Protein AF-A0A7W0KVX4-F1 (afdb_monomer_lite)

Structure (mmCIF, N/CA/C/O backbone):
data_AF-A0A7W0KVX4-F1
#
_entry.id   AF-A0A7W0KVX4-F1
#
loop_
_atom_site.group_PDB
_atom_site.id
_atom_site.type_symbol
_atom_site.label_atom_id
_atom_site.label_alt_id
_atom_site.label_comp_id
_atom_site.label_asym_id
_atom_site.label_entity_id
_atom_site.label_seq_id
_atom_site.pdbx_PDB_ins_code
_atom_site.Cartn_x
_atom_site.Cartn_y
_atom_site.Cartn_z
_atom_site.occupancy
_atom_site.B_iso_or_equiv
_atom_site.auth_seq_id
_atom_site.auth_comp_id
_atom_site.auth_asym_id
_atom_site.auth_atom_id
_atom_site.pdbx_PDB_model_num
ATOM 1 N N . MET A 1 1 ? 24.979 -10.466 -9.249 1.00 83.06 1 MET A N 1
ATOM 2 C CA . MET A 1 1 ? 25.297 -9.288 -8.410 1.00 83.06 1 MET A CA 1
ATOM 3 C C . MET A 1 1 ? 24.067 -8.425 -8.099 1.00 83.06 1 MET A C 1
ATOM 5 O O . MET A 1 1 ? 23.711 -8.345 -6.932 1.00 83.06 1 MET A O 1
ATOM 9 N N . LEU A 1 2 ? 23.361 -7.839 -9.083 1.00 92.62 2 LEU A N 1
ATOM 10 C CA . LEU A 1 2 ? 22.185 -6.986 -8.800 1.00 92.62 2 LEU A CA 1
ATOM 11 C C . LEU A 1 2 ? 20.974 -7.762 -8.246 1.00 92.62 2 LEU A C 1
ATOM 13 O O . LEU A 1 2 ? 20.368 -7.333 -7.268 1.00 92.62 2 LEU A O 1
ATOM 17 N N . ALA A 1 3 ? 20.658 -8.929 -8.816 1.00 93.81 3 ALA A N 1
ATOM 18 C CA . ALA A 1 3 ? 19.575 -9.793 -8.325 1.00 93.81 3 ALA A CA 1
ATOM 19 C C . ALA A 1 3 ? 19.795 -10.245 -6.867 1.00 93.81 3 ALA A C 1
ATOM 21 O O . ALA A 1 3 ? 18.879 -10.284 -6.055 1.00 93.81 3 ALA A O 1
ATOM 22 N N . GLU A 1 4 ? 21.043 -10.531 -6.504 1.00 95.56 4 GLU A N 1
ATOM 23 C CA . GLU A 1 4 ? 21.406 -10.927 -5.143 1.00 95.56 4 GLU A CA 1
ATOM 24 C C . GLU A 1 4 ? 21.327 -9.751 -4.158 1.00 95.56 4 GLU A C 1
ATOM 26 O O . GLU A 1 4 ? 20.851 -9.900 -3.032 1.00 95.56 4 GLU A O 1
ATOM 31 N N . LEU A 1 5 ?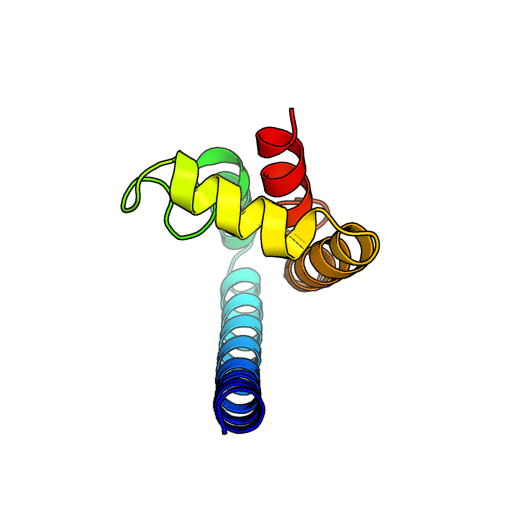 21.770 -8.559 -4.573 1.00 96.31 5 LEU A N 1
ATOM 32 C CA . LEU A 1 5 ? 21.648 -7.347 -3.765 1.00 96.31 5 LEU A CA 1
ATOM 33 C C . LEU A 1 5 ? 20.177 -6.983 -3.523 1.00 96.31 5 LEU A C 1
ATOM 35 O O . LEU A 1 5 ? 19.776 -6.794 -2.378 1.00 96.31 5 LEU A O 1
ATOM 39 N N . THR A 1 6 ? 19.368 -6.947 -4.581 1.00 94.88 6 THR A N 1
ATOM 40 C CA . THR A 1 6 ? 17.927 -6.660 -4.489 1.00 94.88 6 THR A CA 1
ATOM 41 C C . THR A 1 6 ? 17.189 -7.716 -3.669 1.00 94.88 6 THR A C 1
ATOM 43 O O . THR A 1 6 ? 16.340 -7.358 -2.858 1.00 94.88 6 THR A O 1
ATOM 46 N N . GLY A 1 7 ? 17.572 -8.994 -3.766 1.00 95.81 7 GLY A N 1
ATOM 47 C CA . GLY A 1 7 ? 17.046 -10.054 -2.902 1.00 95.81 7 GLY A CA 1
ATOM 48 C C . GLY A 1 7 ? 17.355 -9.837 -1.414 1.00 95.81 7 GLY A C 1
ATOM 49 O O . GLY A 1 7 ? 16.483 -10.022 -0.561 1.00 95.81 7 GLY A O 1
ATOM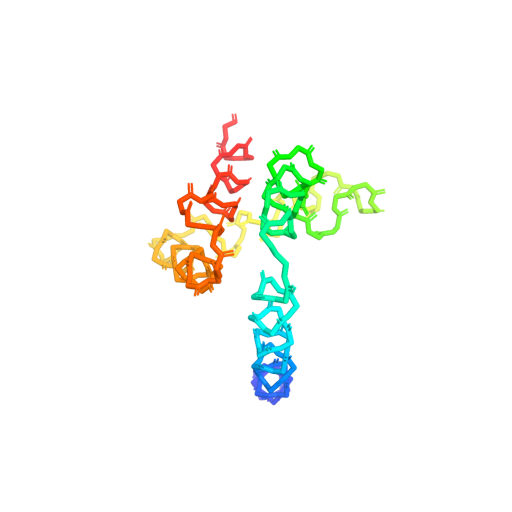 50 N N . ARG A 1 8 ? 18.572 -9.389 -1.077 1.00 95.31 8 ARG A N 1
ATOM 51 C CA . ARG A 1 8 ? 18.938 -9.046 0.309 1.00 95.31 8 ARG A CA 1
ATOM 52 C C . ARG A 1 8 ? 18.169 -7.831 0.823 1.00 95.31 8 ARG A C 1
ATOM 54 O O . ARG A 1 8 ? 17.655 -7.893 1.939 1.00 95.31 8 ARG A O 1
ATOM 61 N N . ILE A 1 9 ? 18.037 -6.784 0.008 1.00 95.38 9 ILE A N 1
ATOM 62 C CA . ILE A 1 9 ? 17.243 -5.592 0.342 1.00 95.38 9 ILE A CA 1
ATOM 63 C C . ILE A 1 9 ? 15.783 -5.990 0.576 1.00 95.38 9 ILE A C 1
ATOM 65 O O . ILE A 1 9 ? 15.241 -5.698 1.635 1.00 95.38 9 ILE A O 1
ATOM 69 N N . ALA A 1 10 ? 15.175 -6.761 -0.329 1.00 93.62 10 ALA A N 1
ATOM 70 C CA . ALA A 1 10 ? 13.797 -7.230 -0.181 1.00 93.62 10 ALA A CA 1
ATOM 71 C C . ALA A 1 10 ? 13.575 -8.014 1.126 1.00 93.62 10 ALA A C 1
ATOM 73 O O . ALA A 1 10 ? 12.549 -7.852 1.788 1.00 93.62 10 ALA A O 1
ATOM 74 N N . LYS A 1 11 ? 14.554 -8.827 1.552 1.00 94.12 11 LYS A N 1
ATOM 75 C CA . LYS A 1 11 ? 14.503 -9.533 2.843 1.00 94.12 11 LYS A CA 1
ATOM 76 C C . LYS A 1 11 ? 14.578 -8.580 4.041 1.00 94.12 11 LYS A C 1
ATOM 78 O O . LYS A 1 11 ? 13.949 -8.841 5.067 1.00 94.12 11 LYS A O 1
ATOM 83 N N . GLN A 1 12 ? 15.364 -7.507 3.953 1.00 95.25 12 GLN A N 1
ATOM 84 C CA . GLN A 1 12 ? 15.412 -6.482 5.000 1.00 95.25 12 GLN A CA 1
ATOM 85 C C . GLN A 1 12 ? 14.096 -5.700 5.058 1.00 95.25 12 GLN A C 1
ATOM 87 O O . GLN A 1 12 ? 13.512 -5.606 6.136 1.00 95.25 12 GLN A O 1
ATOM 92 N N . GLU A 1 13 ? 13.579 -5.264 3.910 1.00 94.06 13 GLU A N 1
ATOM 93 C CA . GLU A 1 13 ? 12.308 -4.540 3.819 1.00 94.06 13 GLU A CA 1
ATOM 94 C C . GLU A 1 13 ? 11.120 -5.367 4.313 1.00 94.06 13 GLU A C 1
ATOM 96 O O . GLU A 1 13 ? 10.226 -4.832 4.964 1.00 94.06 13 GLU A O 1
ATOM 101 N N . GLY A 1 14 ? 11.133 -6.689 4.113 1.00 94.06 14 GLY A N 1
ATOM 102 C CA . GLY A 1 14 ? 10.113 -7.580 4.672 1.00 94.06 14 GLY A CA 1
ATOM 103 C C . GLY A 1 14 ? 9.927 -7.400 6.185 1.00 94.06 14 GLY A C 1
ATOM 104 O O . GLY A 1 14 ? 8.796 -7.271 6.651 1.00 94.06 14 GLY A O 1
ATOM 105 N N . ARG A 1 15 ? 11.029 -7.281 6.941 1.00 94.00 15 ARG A N 1
ATOM 106 C CA . ARG A 1 15 ? 10.990 -7.066 8.400 1.00 94.00 15 ARG A CA 1
ATOM 107 C C . ARG A 1 15 ? 10.447 -5.690 8.774 1.00 94.00 15 ARG A C 1
ATOM 109 O O . ARG A 1 15 ? 9.727 -5.574 9.763 1.00 94.00 15 ARG A O 1
ATOM 116 N N . HIS A 1 16 ? 10.764 -4.657 7.994 1.00 95.50 16 HIS A N 1
ATOM 117 C CA . HIS A 1 16 ? 10.195 -3.325 8.204 1.00 95.50 16 HIS A CA 1
ATOM 118 C C . HIS A 1 16 ? 8.682 -3.331 7.976 1.00 95.50 16 HIS A C 1
ATOM 120 O O . HIS A 1 16 ? 7.931 -2.797 8.790 1.00 95.50 16 HIS A O 1
ATOM 126 N N . ILE A 1 17 ? 8.214 -3.996 6.919 1.00 94.56 17 ILE A N 1
ATOM 127 C CA . ILE A 1 17 ? 6.781 -4.110 6.633 1.00 94.56 17 ILE A CA 1
ATOM 128 C C . ILE A 1 17 ? 6.065 -4.879 7.755 1.00 94.56 17 ILE A C 1
ATOM 130 O O . ILE A 1 17 ? 4.969 -4.488 8.158 1.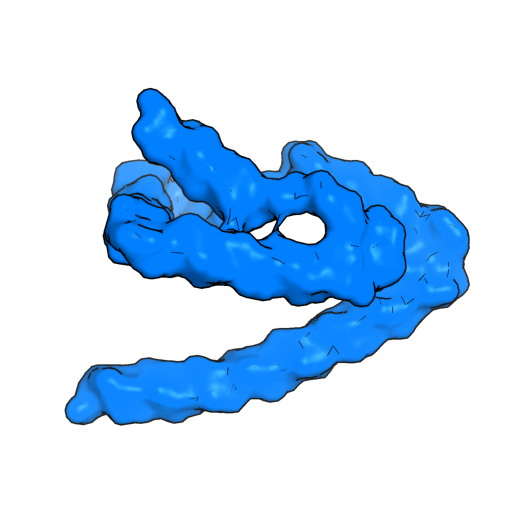00 94.56 17 ILE A O 1
ATOM 134 N N . ASP A 1 18 ? 6.663 -5.949 8.286 1.00 95.50 18 ASP A N 1
ATOM 135 C CA . ASP A 1 18 ? 6.095 -6.698 9.415 1.00 95.50 18 ASP A CA 1
ATOM 136 C C . ASP A 1 18 ? 5.934 -5.811 10.658 1.00 95.50 18 ASP A C 1
ATOM 138 O O . ASP A 1 18 ? 4.853 -5.779 11.254 1.00 95.50 18 ASP A O 1
ATOM 142 N N . PHE A 1 19 ? 6.963 -5.026 10.990 1.00 96.19 19 PHE A N 1
ATOM 143 C CA . PHE A 1 19 ? 6.911 -4.042 12.071 1.00 96.19 19 PHE A CA 1
ATOM 144 C C . PHE A 1 19 ? 5.801 -3.001 11.853 1.00 96.19 19 PHE A C 1
ATOM 146 O O . PHE A 1 19 ? 4.968 -2.798 12.737 1.00 96.19 19 PHE A O 1
ATOM 153 N N . TYR A 1 20 ? 5.723 -2.388 10.667 1.00 96.38 20 TYR A N 1
ATOM 154 C CA . TYR A 1 20 ? 4.702 -1.375 10.380 1.00 96.38 20 TYR A CA 1
ATOM 155 C C . TYR A 1 20 ? 3.281 -1.934 10.419 1.00 96.38 20 TYR A 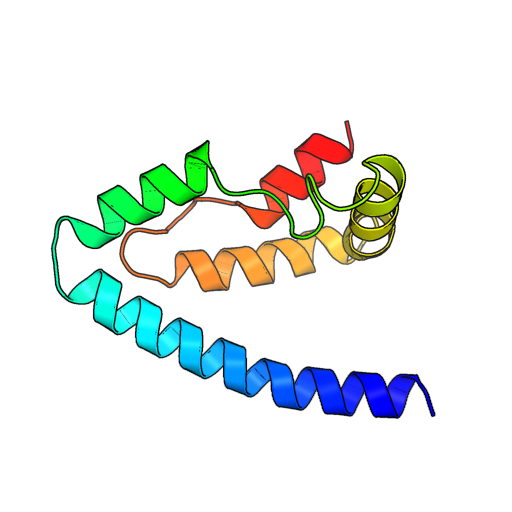C 1
ATOM 157 O O . TYR A 1 20 ? 2.370 -1.248 10.879 1.00 96.38 20 TYR A O 1
ATOM 165 N N . VAL A 1 21 ? 3.070 -3.179 9.984 1.00 96.44 21 VAL A N 1
ATOM 166 C CA . VAL A 1 21 ? 1.758 -3.828 10.095 1.00 96.44 21 VAL A CA 1
ATOM 167 C C . VAL A 1 21 ? 1.386 -4.079 11.554 1.00 96.44 21 VAL A C 1
ATOM 169 O O . VAL A 1 21 ? 0.235 -3.845 11.923 1.00 96.44 21 VAL A O 1
ATOM 172 N N . ALA A 1 22 ? 2.326 -4.525 12.389 1.00 97.19 22 ALA A N 1
ATOM 173 C CA . ALA A 1 22 ? 2.073 -4.724 13.815 1.00 97.19 22 ALA A CA 1
ATOM 174 C C . ALA A 1 22 ? 1.705 -3.401 14.514 1.00 97.19 22 ALA A C 1
ATOM 176 O O . ALA A 1 22 ? 0.678 -3.325 15.194 1.00 97.19 22 ALA A O 1
ATOM 177 N N . GLU A 1 23 ? 2.474 -2.339 14.265 1.00 97.88 23 GLU A N 1
ATOM 178 C CA . GLU A 1 23 ? 2.192 -0.994 14.780 1.00 97.88 23 GLU A CA 1
ATOM 179 C C . GLU A 1 23 ? 0.848 -0.453 14.282 1.00 97.88 23 GLU A C 1
ATOM 181 O O . GLU A 1 23 ? 0.051 0.061 15.071 1.00 97.88 23 GLU A O 1
ATOM 186 N N . ALA A 1 24 ? 0.550 -0.604 12.988 1.00 97.44 24 ALA A N 1
ATOM 187 C CA . ALA A 1 24 ? -0.719 -0.173 12.415 1.00 97.44 24 ALA A CA 1
ATOM 188 C C . ALA A 1 24 ? -1.901 -0.880 13.087 1.00 97.44 24 ALA A C 1
ATOM 190 O O . ALA A 1 24 ? -2.863 -0.217 13.465 1.00 97.44 24 ALA A O 1
ATOM 191 N N . ARG A 1 25 ? -1.824 -2.201 13.306 1.00 97.44 25 ARG A N 1
ATOM 192 C CA . ARG A 1 25 ? -2.871 -2.952 14.020 1.00 97.44 25 ARG A CA 1
ATOM 193 C C . ARG A 1 25 ? -3.098 -2.412 15.428 1.00 97.44 25 ARG A C 1
ATOM 195 O O . ARG A 1 25 ? -4.247 -2.172 15.793 1.00 97.44 25 ARG A O 1
ATOM 202 N N . CYS A 1 26 ? -2.025 -2.199 16.188 1.00 97.62 26 CYS A N 1
ATOM 203 C CA . CYS A 1 26 ? -2.103 -1.669 17.548 1.00 97.62 26 CYS A CA 1
ATOM 204 C C . CYS A 1 26 ? -2.771 -0.283 17.566 1.00 97.62 26 CYS A C 1
ATOM 206 O O . CYS A 1 26 ? -3.766 -0.068 18.258 1.00 97.62 26 CYS A O 1
ATOM 208 N N . ARG A 1 27 ? -2.291 0.642 16.728 1.00 97.31 27 ARG A N 1
ATOM 209 C CA . ARG A 1 27 ? -2.774 2.032 16.687 1.00 97.31 27 ARG A CA 1
ATOM 210 C C . ARG A 1 27 ? -4.197 2.158 16.150 1.00 97.31 27 ARG A C 1
ATOM 212 O O . ARG A 1 27 ? -4.973 2.958 16.666 1.00 97.31 27 ARG A O 1
ATOM 219 N N . LEU A 1 28 ? -4.559 1.363 15.144 1.00 97.75 28 LEU A N 1
ATOM 220 C CA . LEU A 1 28 ? -5.928 1.307 14.623 1.00 97.75 28 LEU A CA 1
ATOM 221 C C . LEU A 1 28 ? -6.890 0.691 15.646 1.00 97.75 28 LEU A C 1
ATOM 223 O O . LEU A 1 28 ? -8.038 1.117 15.734 1.00 97.75 28 LEU A O 1
ATOM 227 N N . GLY A 1 29 ? -6.424 -0.274 16.443 1.00 95.38 29 GLY A N 1
ATOM 228 C CA . GLY A 1 29 ? -7.203 -0.892 17.518 1.00 95.38 29 GLY A CA 1
ATOM 229 C C . GLY A 1 29 ? -7.368 -0.016 18.765 1.00 95.38 29 GLY A C 1
ATOM 230 O O . GLY A 1 29 ? -8.324 -0.204 19.513 1.00 95.38 29 GLY A O 1
ATOM 231 N N . ALA A 1 30 ? -6.486 0.964 18.980 1.00 94.88 30 ALA A N 1
ATOM 232 C CA . ALA A 1 30 ? -6.479 1.800 20.182 1.00 94.88 30 ALA A CA 1
ATOM 233 C C . ALA A 1 30 ? -7.677 2.765 20.291 1.00 94.88 30 ALA A C 1
ATOM 235 O O . ALA A 1 30 ? -7.961 3.278 21.372 1.00 94.88 30 ALA A O 1
ATOM 236 N N . SER A 1 31 ? -8.389 3.044 19.193 1.00 95.44 31 SER A N 1
ATOM 237 C CA . SER A 1 31 ? -9.552 3.937 19.201 1.00 95.44 31 SER A CA 1
ATOM 238 C C . SER A 1 31 ? -10.550 3.599 18.101 1.00 95.44 31 SER A C 1
ATOM 240 O O . SER A 1 31 ? -10.180 3.363 16.956 1.00 95.44 31 SER A O 1
ATOM 242 N N . ARG A 1 32 ? -11.849 3.710 18.406 1.00 93.88 32 ARG A N 1
ATOM 243 C CA . ARG A 1 32 ? -12.928 3.564 17.409 1.00 93.88 32 ARG A CA 1
ATOM 244 C C . ARG A 1 32 ? -12.857 4.618 16.296 1.00 93.88 32 ARG A C 1
ATOM 246 O O . ARG A 1 32 ? -13.403 4.400 15.215 1.00 93.88 32 ARG A O 1
ATOM 253 N N . ALA A 1 33 ? -12.254 5.778 16.553 1.00 97.38 33 ALA A N 1
ATOM 254 C CA . ALA A 1 33 ? -12.130 6.842 15.559 1.00 97.38 33 ALA A CA 1
ATOM 255 C C . ALA A 1 33 ? -10.949 6.616 14.600 1.00 97.38 33 ALA A C 1
ATOM 257 O O . ALA A 1 33 ? -11.038 7.008 13.437 1.00 97.38 33 ALA A O 1
ATOM 258 N N . ALA A 1 34 ? -9.877 5.955 15.056 1.00 97.62 34 ALA A N 1
ATOM 259 C CA . ALA A 1 34 ? -8.629 5.839 14.302 1.00 97.62 34 ALA A CA 1
ATOM 260 C C . ALA A 1 34 ? -8.813 5.185 12.917 1.00 97.62 34 ALA A C 1
ATOM 262 O O . ALA A 1 34 ? -8.413 5.809 11.930 1.00 97.62 34 ALA A O 1
ATOM 263 N N . PRO A 1 35 ? -9.503 4.034 12.772 1.00 97.50 35 PRO A N 1
ATOM 264 C CA . PRO A 1 35 ? -9.742 3.447 11.458 1.00 97.50 35 PRO A CA 1
ATOM 265 C C . PRO A 1 35 ? -10.535 4.348 10.521 1.00 97.50 35 PRO A C 1
ATOM 267 O O . PRO A 1 35 ? -10.242 4.398 9.335 1.00 97.50 35 PRO A O 1
ATOM 270 N N . ARG A 1 36 ? -11.513 5.106 11.035 1.00 97.25 36 ARG A N 1
ATOM 271 C CA . ARG A 1 36 ? -12.346 5.996 10.207 1.00 97.25 36 ARG A CA 1
ATOM 272 C C . ARG A 1 36 ? -11.525 7.136 9.613 1.00 97.25 36 ARG A C 1
ATOM 274 O O . ARG A 1 36 ? -11.648 7.422 8.424 1.00 97.25 36 ARG A O 1
ATOM 281 N N . ILE A 1 37 ? -10.674 7.750 10.434 1.00 97.56 37 ILE A N 1
ATOM 282 C CA . ILE A 1 37 ? -9.782 8.835 10.013 1.00 97.56 37 ILE A CA 1
ATOM 283 C C . ILE A 1 37 ? -8.778 8.310 8.986 1.00 97.56 37 ILE A C 1
ATOM 285 O O . ILE A 1 37 ? -8.663 8.873 7.899 1.00 97.56 37 ILE A O 1
ATOM 289 N N . VAL A 1 38 ? -8.10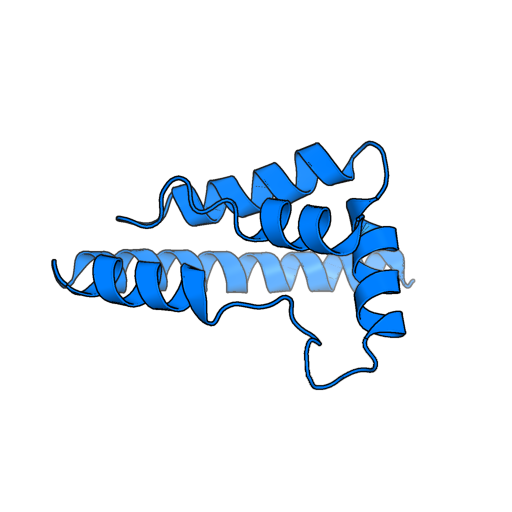3 7.198 9.292 1.00 97.56 38 VAL A N 1
ATOM 290 C CA . VAL A 1 38 ? -7.097 6.608 8.398 1.00 97.56 38 VAL A CA 1
ATOM 291 C C . VAL A 1 38 ? -7.728 6.155 7.083 1.00 97.56 38 VAL A C 1
ATOM 293 O O . VAL A 1 38 ? -7.196 6.456 6.020 1.00 97.56 38 VAL A O 1
ATOM 296 N N . ARG A 1 39 ? -8.897 5.505 7.123 1.00 97.69 39 ARG A N 1
ATOM 297 C CA . ARG A 1 39 ? -9.637 5.096 5.921 1.00 97.69 39 ARG A CA 1
ATOM 298 C C . ARG A 1 39 ? -9.984 6.291 5.035 1.00 97.69 39 ARG A C 1
ATOM 300 O O . ARG A 1 39 ? -9.830 6.202 3.821 1.00 97.69 39 ARG A O 1
ATOM 307 N N . SER A 1 40 ? -10.441 7.396 5.627 1.00 97.81 40 SER A N 1
ATOM 308 C CA . SER A 1 40 ? -10.727 8.636 4.894 1.00 97.81 40 SER A CA 1
ATOM 309 C C . SER A 1 40 ? -9.459 9.204 4.249 1.00 97.81 40 SER A C 1
ATOM 311 O O . SER A 1 40 ? -9.427 9.437 3.042 1.00 97.81 40 SER A O 1
ATOM 313 N N . ALA A 1 41 ? -8.375 9.326 5.019 1.00 97.56 41 ALA A N 1
ATOM 314 C CA . ALA A 1 41 ? -7.096 9.812 4.510 1.00 97.56 41 ALA A CA 1
ATOM 315 C C . ALA A 1 41 ? -6.569 8.944 3.354 1.00 97.56 41 ALA A C 1
ATOM 317 O O . ALA A 1 41 ? -6.172 9.473 2.320 1.00 97.56 41 ALA A O 1
ATOM 318 N N . LEU A 1 42 ? -6.631 7.616 3.478 1.00 96.81 42 LEU A N 1
ATOM 319 C CA . LEU A 1 42 ? -6.196 6.698 2.425 1.00 96.81 42 LEU A CA 1
ATOM 320 C C . LEU A 1 42 ? -7.052 6.796 1.156 1.00 96.81 42 LEU A C 1
ATOM 322 O O . LEU A 1 42 ? -6.520 6.692 0.060 1.00 96.81 42 LEU A O 1
ATOM 326 N N . ARG A 1 43 ? -8.363 7.028 1.272 1.00 95.25 43 ARG A N 1
ATOM 327 C CA . ARG A 1 43 ? -9.243 7.171 0.100 1.00 95.25 43 ARG A CA 1
ATOM 328 C C . ARG A 1 43 ? -9.005 8.451 -0.690 1.00 95.25 43 ARG A C 1
ATOM 330 O O . ARG A 1 43 ? -9.219 8.454 -1.897 1.00 95.25 43 ARG A O 1
ATOM 337 N N . HIS A 1 44 ? -8.629 9.532 -0.014 1.00 93.88 44 HIS A N 1
ATOM 338 C CA . HIS A 1 44 ? -8.628 10.865 -0.619 1.00 93.88 44 HIS A CA 1
ATOM 339 C C . HIS A 1 44 ? -7.232 11.435 -0.853 1.00 93.88 44 HIS A C 1
ATOM 341 O O . HIS A 1 44 ? -7.046 12.231 -1.770 1.00 93.88 44 HIS A O 1
ATOM 347 N N . LEU A 1 45 ? -6.259 11.054 -0.027 1.00 94.19 45 LEU A N 1
ATOM 348 C CA . LEU A 1 45 ? -4.936 11.678 -0.002 1.00 94.19 45 LEU A CA 1
ATOM 349 C C . LEU A 1 45 ? -3.829 10.727 -0.456 1.00 94.19 45 LEU A C 1
ATOM 351 O O . LEU A 1 45 ? -2.771 11.189 -0.880 1.00 94.19 45 LEU A O 1
ATOM 355 N N . TRP A 1 46 ? -4.045 9.412 -0.370 1.00 94.75 46 TRP A N 1
ATOM 356 C CA . TRP A 1 46 ? -3.023 8.450 -0.760 1.00 94.75 46 TRP A CA 1
ATOM 357 C C . TRP A 1 46 ? -2.802 8.456 -2.271 1.00 94.75 46 TRP A C 1
ATOM 359 O O . TRP A 1 46 ? -3.739 8.470 -3.071 1.00 94.75 46 TRP A O 1
ATOM 369 N N . ARG A 1 47 ? -1.529 8.420 -2.656 1.00 90.94 47 ARG A N 1
ATOM 370 C CA . ARG A 1 47 ? -1.066 8.315 -4.036 1.00 90.94 47 ARG A CA 1
ATOM 371 C C . ARG A 1 47 ? 0.164 7.403 -4.063 1.00 90.94 47 ARG A C 1
ATOM 373 O O . ARG A 1 47 ? 0.872 7.337 -3.054 1.00 90.94 47 ARG A O 1
ATOM 380 N N . PRO A 1 48 ? 0.450 6.723 -5.187 1.00 89.38 48 PRO A N 1
ATOM 381 C CA . PRO A 1 48 ? 1.684 5.964 -5.343 1.00 89.38 48 PRO A CA 1
ATOM 382 C C . PRO A 1 48 ? 2.919 6.812 -5.042 1.00 89.38 48 PRO A C 1
ATOM 384 O O . PRO A 1 48 ? 2.980 7.991 -5.406 1.00 89.38 48 PRO A O 1
ATOM 387 N N . VAL A 1 49 ? 3.908 6.198 -4.395 1.00 86.94 49 VAL A N 1
ATOM 388 C CA . VAL A 1 49 ? 5.195 6.838 -4.096 1.00 86.94 49 VAL A CA 1
ATOM 389 C C . VAL A 1 49 ? 5.833 7.337 -5.396 1.00 86.94 49 VAL A C 1
ATOM 391 O O . VAL A 1 49 ? 5.743 6.674 -6.424 1.00 86.94 49 VAL A O 1
ATOM 394 N N . GLY A 1 50 ? 6.438 8.524 -5.345 1.00 86.94 50 GLY A N 1
ATOM 395 C CA . GLY A 1 50 ? 6.962 9.232 -6.518 1.00 86.94 50 GLY A CA 1
ATOM 396 C C . GLY A 1 50 ? 5.998 10.284 -7.070 1.00 86.94 50 GLY A C 1
ATOM 397 O O . GLY A 1 50 ? 6.455 11.287 -7.616 1.00 86.94 50 GLY A O 1
ATOM 398 N N . THR A 1 51 ? 4.685 10.143 -6.831 1.00 86.56 51 THR A N 1
ATOM 399 C CA . THR A 1 51 ? 3.694 11.130 -7.292 1.00 86.56 51 THR A CA 1
ATOM 400 C C . THR A 1 51 ? 3.959 12.506 -6.674 1.00 86.56 51 THR A C 1
ATOM 402 O O . THR A 1 51 ? 3.928 12.654 -5.453 1.00 86.56 51 THR A O 1
ATOM 405 N N . GLY A 1 52 ? 4.164 13.520 -7.519 1.00 86.88 52 GLY A N 1
ATOM 406 C CA . GLY A 1 52 ? 4.426 14.903 -7.100 1.00 86.88 52 GLY A CA 1
ATOM 407 C C . GLY A 1 52 ? 5.888 15.205 -6.752 1.00 86.88 52 GLY A C 1
ATOM 408 O O . GLY A 1 52 ? 6.187 16.334 -6.376 1.00 86.88 52 GLY A O 1
ATOM 409 N N . VAL A 1 53 ? 6.781 14.219 -6.881 1.00 91.69 53 VAL A N 1
ATOM 410 C CA . VAL A 1 53 ? 8.236 14.384 -6.721 1.00 91.69 53 VAL A CA 1
ATOM 411 C C . VAL A 1 53 ? 8.953 14.102 -8.038 1.00 91.69 53 VAL A C 1
ATOM 413 O O . VAL A 1 53 ? 9.802 14.888 -8.442 1.00 91.69 53 VAL A O 1
ATOM 416 N N . MET A 1 54 ? 8.599 13.001 -8.704 1.00 92.88 54 MET A N 1
ATOM 417 C CA . MET A 1 54 ? 9.139 12.620 -10.011 1.00 92.88 54 MET A CA 1
ATOM 418 C C . MET A 1 54 ? 8.201 13.063 -11.142 1.00 92.88 54 MET A C 1
ATOM 420 O O . MET A 1 54 ? 7.004 13.255 -10.884 1.00 92.88 54 MET A O 1
ATOM 424 N N . PRO A 1 55 ? 8.705 13.198 -12.385 1.00 93.44 55 PRO A N 1
ATOM 425 C CA . PRO A 1 55 ? 7.853 13.373 -13.553 1.00 93.44 55 PRO A CA 1
ATOM 426 C C . PRO A 1 55 ? 6.788 12.272 -13.631 1.00 93.44 55 PRO A C 1
ATOM 428 O O . PRO A 1 55 ? 7.014 11.118 -13.240 1.00 93.44 55 PRO A O 1
ATOM 431 N N . THR A 1 56 ? 5.602 12.639 -14.109 1.00 90.75 56 THR A N 1
ATOM 432 C CA . THR A 1 56 ? 4.450 11.729 -14.156 1.00 90.75 56 THR A CA 1
ATOM 433 C C . THR A 1 56 ? 4.758 10.527 -15.042 1.00 90.75 56 THR A C 1
ATOM 435 O O . THR A 1 56 ? 4.537 9.393 -14.631 1.00 90.75 56 THR A O 1
ATOM 438 N N . GLU A 1 57 ? 5.380 10.768 -16.193 1.00 91.38 57 GLU A N 1
ATOM 439 C CA . GLU A 1 57 ? 5.805 9.764 -17.163 1.00 91.38 57 GLU A CA 1
ATOM 440 C C . GLU A 1 57 ? 6.764 8.718 -16.575 1.00 91.38 57 GLU A C 1
ATOM 442 O O . GLU A 1 57 ? 6.641 7.532 -16.880 1.00 91.38 57 GLU A O 1
ATOM 447 N N . GLU A 1 58 ? 7.675 9.113 -15.681 1.00 91.69 58 GLU A N 1
ATOM 448 C CA . GLU A 1 58 ? 8.586 8.176 -15.015 1.00 91.69 58 GLU A CA 1
ATOM 449 C C . GLU A 1 58 ? 7.843 7.310 -13.994 1.00 91.69 58 GLU A C 1
ATOM 451 O O . GLU A 1 58 ? 8.064 6.099 -13.901 1.00 91.69 58 GLU A O 1
ATOM 456 N N . THR A 1 59 ? 6.925 7.920 -13.240 1.00 90.88 59 THR A N 1
ATOM 457 C CA . THR A 1 59 ? 6.116 7.202 -12.248 1.00 90.88 59 THR A CA 1
ATOM 458 C C . THR A 1 59 ? 5.175 6.208 -12.933 1.00 90.88 59 THR A C 1
ATOM 460 O O . THR A 1 59 ? 5.063 5.059 -12.498 1.00 90.88 59 THR A O 1
ATOM 463 N N . ASP A 1 60 ? 4.540 6.620 -14.030 1.00 90.38 60 ASP A N 1
ATOM 464 C CA . ASP A 1 60 ? 3.642 5.781 -14.820 1.00 90.38 60 ASP A CA 1
ATOM 465 C C . ASP A 1 60 ? 4.404 4.645 -15.503 1.00 90.38 60 ASP A C 1
ATOM 467 O O . ASP A 1 60 ? 3.952 3.497 -15.460 1.00 90.38 60 ASP A O 1
ATOM 471 N N . PHE A 1 61 ? 5.604 4.917 -16.032 1.00 91.38 61 PHE A N 1
ATOM 472 C CA . PHE A 1 61 ? 6.482 3.880 -16.568 1.00 91.38 61 PHE A CA 1
ATOM 473 C C . PHE A 1 61 ? 6.789 2.804 -15.523 1.00 91.38 61 PHE A C 1
ATOM 475 O O . PHE A 1 61 ? 6.617 1.621 -15.806 1.00 91.38 61 PHE A O 1
ATOM 482 N N . VAL A 1 62 ? 7.202 3.179 -14.305 1.00 91.00 62 VAL A N 1
ATOM 483 C CA . VAL A 1 62 ? 7.528 2.205 -13.247 1.00 91.00 62 VAL A CA 1
ATOM 484 C C . VAL A 1 62 ? 6.300 1.387 -12.848 1.00 91.00 62 VAL A C 1
ATOM 486 O O . VAL A 1 62 ? 6.389 0.166 -12.713 1.00 91.00 62 VAL A O 1
ATOM 489 N N . ILE A 1 63 ? 5.144 2.032 -12.684 1.00 91.12 63 ILE A N 1
ATOM 490 C CA . ILE A 1 63 ? 3.892 1.350 -12.333 1.00 91.12 63 ILE A CA 1
ATOM 491 C C . ILE A 1 63 ? 3.501 0.351 -13.426 1.00 91.12 63 ILE A C 1
ATOM 493 O O . ILE A 1 63 ? 3.185 -0.801 -13.117 1.00 91.12 63 ILE A O 1
ATOM 497 N N . HIS A 1 64 ? 3.561 0.758 -14.693 1.00 90.62 64 HIS A N 1
ATOM 498 C CA . HIS A 1 64 ? 3.249 -0.114 -15.818 1.00 90.62 64 HIS A CA 1
ATOM 499 C C . HIS A 1 64 ? 4.267 -1.250 -15.959 1.00 90.62 64 HIS A C 1
ATOM 501 O O . HIS A 1 64 ? 3.889 -2.402 -16.151 1.00 90.62 64 HIS A O 1
ATOM 507 N N . HIS A 1 65 ? 5.556 -0.961 -15.793 1.00 91.19 65 HIS A N 1
ATOM 508 C CA . HIS A 1 65 ? 6.612 -1.963 -15.877 1.00 91.19 65 HIS A CA 1
ATOM 509 C C . HIS A 1 65 ? 6.472 -3.042 -14.793 1.00 91.19 65 HIS A C 1
ATOM 511 O O . HIS A 1 65 ? 6.646 -4.226 -15.073 1.00 91.19 65 HIS A O 1
ATOM 517 N N . LEU A 1 66 ? 6.129 -2.652 -13.562 1.00 89.94 66 LEU A N 1
ATOM 518 C CA . LEU A 1 66 ? 6.001 -3.583 -12.439 1.00 89.94 66 LEU A CA 1
ATOM 519 C C . LEU A 1 66 ? 4.665 -4.338 -12.418 1.00 89.94 66 LEU A C 1
ATOM 521 O O . LEU A 1 66 ? 4.624 -5.478 -11.954 1.00 89.94 66 LEU A O 1
ATOM 525 N N . PHE A 1 67 ? 3.571 -3.719 -12.876 1.00 92.31 67 PHE A N 1
ATOM 526 C CA . PHE A 1 67 ? 2.213 -4.246 -12.678 1.00 92.31 67 PHE A CA 1
ATOM 527 C C . PHE A 1 67 ? 1.384 -4.411 -13.960 1.00 92.31 67 PHE A C 1
ATOM 529 O O . PHE A 1 67 ? 0.250 -4.876 -13.879 1.00 92.31 67 PHE A O 1
ATOM 536 N N . GLY A 1 68 ? 1.909 -4.051 -15.131 1.00 89.25 68 GLY A N 1
ATOM 537 C CA . GLY A 1 68 ? 1.199 -4.162 -16.412 1.00 89.25 68 GLY A CA 1
ATOM 538 C C . GLY A 1 68 ? 1.193 -5.572 -17.011 1.00 89.25 68 GLY A C 1
ATOM 539 O O . GLY A 1 68 ? 0.391 -5.858 -17.896 1.00 89.25 68 GLY A O 1
ATOM 540 N N . GLY A 1 69 ? 2.068 -6.463 -16.535 1.00 90.06 69 GLY A N 1
ATOM 541 C CA . GLY A 1 69 ? 2.153 -7.847 -17.004 1.00 90.06 69 GLY A CA 1
ATOM 542 C C . GLY A 1 69 ? 1.103 -8.793 -16.392 1.00 90.06 69 GLY A C 1
ATOM 543 O O . GLY A 1 69 ? 0.387 -8.413 -15.463 1.00 90.06 69 GLY A O 1
ATOM 544 N N . PRO A 1 70 ? 1.051 -10.063 -16.848 1.00 90.75 70 PRO A N 1
ATOM 545 C CA . PRO A 1 70 ? 0.085 -11.069 -16.378 1.00 90.75 70 PRO A CA 1
ATOM 546 C C . PRO A 1 70 ? 0.071 -11.271 -14.853 1.00 90.75 70 PRO A C 1
ATOM 548 O O . PRO A 1 70 ? -0.983 -11.499 -14.260 1.00 90.75 70 PRO A O 1
ATOM 551 N N . ASP A 1 71 ? 1.229 -11.120 -14.208 1.00 90.50 71 ASP A N 1
ATOM 552 C CA . ASP A 1 71 ? 1.388 -11.288 -12.758 1.00 90.50 71 ASP A CA 1
ATOM 553 C C . ASP A 1 71 ? 1.044 -10.030 -11.945 1.00 90.50 71 ASP A C 1
ATOM 555 O O . ASP A 1 71 ? 0.916 -10.089 -10.717 1.00 90.50 71 ASP A O 1
ATOM 559 N N . GLY A 1 72 ? 0.848 -8.885 -12.603 1.00 92.06 72 GLY A N 1
ATOM 560 C CA . GLY A 1 72 ? 0.594 -7.612 -11.937 1.00 92.06 72 GLY A CA 1
ATOM 561 C C . GLY A 1 72 ? -0.719 -7.595 -11.155 1.00 92.06 72 GLY A C 1
ATOM 562 O O . GLY A 1 72 ? -0.756 -7.159 -10.003 1.00 92.06 72 GLY A O 1
ATOM 563 N N . GLY A 1 73 ? -1.794 -8.147 -11.721 1.00 93.00 73 GLY A N 1
ATOM 564 C CA . GLY A 1 73 ? -3.088 -8.290 -11.040 1.00 93.00 73 GLY A CA 1
ATOM 565 C C . GLY A 1 73 ? -3.008 -9.121 -9.745 1.00 93.00 73 GLY A C 1
ATOM 566 O O . GLY A 1 73 ? -3.406 -8.639 -8.676 1.00 93.00 73 GLY A O 1
ATOM 567 N N . PRO A 1 74 ? -2.465 -10.353 -9.789 1.00 94.75 74 PRO A N 1
ATOM 568 C CA . PRO A 1 74 ? -2.205 -11.154 -8.593 1.00 94.75 74 PRO A CA 1
ATOM 569 C C . PRO A 1 74 ? -1.319 -10.452 -7.555 1.00 94.75 74 PRO A C 1
ATOM 571 O O . PRO A 1 74 ? -1.604 -10.525 -6.352 1.00 94.75 74 PRO A O 1
ATOM 574 N N . PHE A 1 75 ? -0.271 -9.750 -7.996 1.00 93.25 75 PHE A N 1
ATOM 575 C CA . PHE A 1 75 ? 0.669 -9.069 -7.107 1.00 93.25 75 PHE A CA 1
ATOM 576 C C . PHE A 1 75 ? 0.042 -7.860 -6.400 1.00 93.25 75 PHE A C 1
ATOM 578 O O . PHE A 1 75 ? 0.096 -7.763 -5.173 1.00 93.25 75 PHE A O 1
ATOM 585 N N . THR A 1 76 ? -0.627 -6.979 -7.144 1.00 94.44 76 THR A N 1
ATOM 586 C CA . THR A 1 76 ? -1.350 -5.819 -6.589 1.00 94.44 76 THR A CA 1
ATOM 587 C C . THR A 1 76 ? -2.432 -6.263 -5.603 1.00 94.44 76 THR A C 1
ATOM 589 O O . THR A 1 76 ? -2.502 -5.751 -4.485 1.00 94.44 76 THR A O 1
ATOM 592 N N . SER A 1 77 ? -3.180 -7.320 -5.940 1.00 94.75 77 SER A N 1
ATOM 593 C CA . SER A 1 77 ? -4.184 -7.918 -5.051 1.00 94.75 77 SER A CA 1
ATOM 594 C C . SER A 1 77 ? -3.579 -8.468 -3.757 1.00 94.75 77 SER A C 1
ATOM 596 O O . SER A 1 77 ? -4.209 -8.421 -2.702 1.00 94.75 77 SER A O 1
ATOM 598 N N . ARG A 1 78 ? -2.356 -9.013 -3.805 1.00 94.62 78 ARG A N 1
ATOM 599 C CA . ARG A 1 78 ? -1.651 -9.490 -2.607 1.00 94.62 78 ARG A CA 1
ATOM 600 C C . ARG A 1 78 ? -1.297 -8.341 -1.666 1.00 94.62 78 ARG A C 1
ATOM 602 O O . ARG A 1 78 ? -1.399 -8.528 -0.454 1.00 94.62 78 ARG A O 1
ATOM 609 N N . ILE A 1 79 ? -0.890 -7.190 -2.203 1.00 93.75 79 ILE A N 1
ATOM 610 C CA . ILE A 1 79 ? -0.597 -6.005 -1.388 1.00 93.75 79 ILE A CA 1
ATOM 611 C C . ILE A 1 79 ? -1.889 -5.476 -0.761 1.00 93.75 79 ILE A C 1
ATOM 613 O O . ILE A 1 79 ? -1.928 -5.285 0.454 1.00 93.75 79 ILE A O 1
ATOM 617 N N . ASP A 1 80 ? -2.958 -5.332 -1.549 1.00 96.31 80 ASP A N 1
ATOM 618 C CA . ASP A 1 80 ? -4.253 -4.859 -1.047 1.00 96.31 80 ASP A CA 1
ATOM 619 C C . ASP A 1 80 ? -4.798 -5.762 0.072 1.00 96.31 80 ASP A C 1
ATOM 621 O O . ASP A 1 80 ? -5.175 -5.254 1.124 1.00 96.31 80 ASP A O 1
ATOM 625 N N . ARG A 1 81 ? -4.701 -7.097 -0.051 1.00 96.44 81 ARG A N 1
ATOM 626 C CA . ARG A 1 81 ? -5.108 -8.027 1.026 1.00 96.44 81 ARG A CA 1
ATOM 627 C C . ARG A 1 81 ? -4.374 -7.800 2.350 1.00 96.44 81 ARG A C 1
ATOM 629 O O . ARG A 1 81 ? -4.916 -8.086 3.416 1.00 96.44 81 ARG A O 1
ATOM 636 N N . ARG A 1 82 ? -3.127 -7.321 2.309 1.00 94.56 82 ARG A N 1
ATOM 637 C CA . ARG A 1 82 ? -2.361 -7.022 3.527 1.00 94.56 82 ARG A CA 1
ATOM 638 C C . ARG A 1 82 ? -2.908 -5.780 4.233 1.00 94.56 82 ARG A C 1
ATOM 640 O O . ARG A 1 82 ? -2.939 -5.765 5.462 1.00 94.56 82 ARG A O 1
ATOM 647 N N . ILE A 1 83 ? -3.361 -4.788 3.464 1.00 95.75 83 ILE A N 1
ATOM 648 C CA . ILE A 1 83 ? -4.033 -3.580 3.963 1.00 95.75 83 ILE A CA 1
ATOM 649 C C . ILE A 1 83 ? -5.430 -3.936 4.471 1.00 95.75 83 ILE A C 1
ATOM 651 O O . ILE A 1 83 ? -5.787 -3.526 5.570 1.00 95.75 83 ILE A O 1
ATOM 655 N N . ASP A 1 84 ? -6.169 -4.768 3.734 1.00 96.94 84 ASP A N 1
ATOM 656 C CA . ASP A 1 84 ? -7.494 -5.247 4.137 1.00 96.94 84 ASP A CA 1
ATOM 657 C C . ASP A 1 84 ? -7.457 -5.990 5.476 1.00 96.94 84 ASP A C 1
ATOM 659 O O . ASP A 1 84 ? -8.416 -5.967 6.234 1.00 96.94 84 ASP A O 1
ATOM 663 N N . GLY A 1 85 ? -6.336 -6.635 5.807 1.00 95.75 85 GLY A N 1
ATOM 664 C CA . GLY A 1 85 ? -6.163 -7.285 7.100 1.00 95.75 85 GLY A CA 1
ATOM 665 C C . GLY A 1 85 ? -6.073 -6.322 8.292 1.00 95.75 85 GLY A C 1
ATOM 666 O O . GLY A 1 85 ? -6.083 -6.805 9.428 1.00 95.75 85 GLY A O 1
ATOM 667 N N . LEU A 1 86 ? -5.923 -5.010 8.080 1.00 97.06 86 LEU A N 1
ATOM 668 C CA . LEU A 1 86 ? -5.823 -4.003 9.139 1.00 97.06 86 LEU A CA 1
ATOM 669 C C . LEU A 1 86 ? -7.219 -3.548 9.606 1.00 97.06 86 LEU A C 1
ATOM 671 O O . LEU A 1 86 ? -8.087 -3.327 8.764 1.00 97.06 86 LEU A O 1
ATOM 675 N N . PRO A 1 87 ? -7.436 -3.339 10.923 1.00 97.50 87 PRO A N 1
ATOM 676 C CA . PRO A 1 87 ? -8.760 -3.023 11.458 1.00 97.50 87 PRO A CA 1
ATOM 677 C C . PRO A 1 87 ? -9.423 -1.823 10.766 1.00 97.50 87 PRO A C 1
ATOM 679 O O . PRO A 1 87 ? -8.913 -0.703 10.849 1.00 97.50 87 PRO A O 1
ATOM 682 N N . GLY A 1 88 ? -10.572 -2.047 10.120 1.00 96.44 88 GLY A N 1
ATOM 683 C CA . GLY A 1 88 ? -11.399 -1.004 9.506 1.00 96.44 88 GLY A CA 1
ATOM 684 C C . GLY A 1 88 ? -10.897 -0.478 8.154 1.00 96.44 88 GLY A C 1
ATOM 685 O O . GLY A 1 88 ? -11.443 0.509 7.640 1.00 96.44 88 GLY A O 1
ATOM 686 N N . LEU A 1 89 ? -9.869 -1.102 7.568 1.00 97.38 89 LEU A N 1
ATOM 687 C CA . LEU A 1 89 ? -9.290 -0.728 6.271 1.00 97.38 89 LEU A CA 1
ATOM 688 C C . LEU A 1 89 ? -9.652 -1.699 5.134 1.00 97.38 89 LEU A C 1
ATOM 690 O O . LEU A 1 89 ? -9.070 -1.632 4.056 1.00 97.38 89 LEU A O 1
ATOM 694 N N . GLU A 1 90 ? -10.656 -2.549 5.335 1.00 97.12 90 GLU A N 1
ATOM 695 C CA . GLU A 1 90 ? -11.082 -3.577 4.386 1.00 97.12 90 GLU A CA 1
ATOM 696 C C . GLU A 1 90 ? -11.660 -2.970 3.100 1.00 97.12 90 GLU A C 1
ATOM 698 O O . GLU A 1 90 ? -12.437 -2.005 3.136 1.00 97.12 90 GLU A O 1
ATOM 703 N N . GLY A 1 91 ? -11.338 -3.573 1.957 1.00 95.88 91 GLY A N 1
ATOM 704 C CA . GLY A 1 91 ? -11.953 -3.278 0.667 1.00 95.88 91 GLY A CA 1
ATOM 705 C C . GLY A 1 91 ? -11.585 -1.903 0.117 1.00 95.88 91 GLY A C 1
ATOM 706 O O . GLY A 1 91 ? -12.380 -1.305 -0.606 1.00 95.88 91 GLY A O 1
ATOM 707 N N . LEU A 1 92 ? -10.419 -1.365 0.485 1.00 95.94 92 LEU A N 1
ATOM 708 C CA . LEU A 1 92 ? -9.949 -0.096 -0.073 1.00 95.94 92 LEU A CA 1
ATOM 709 C C . LEU A 1 92 ? -9.437 -0.246 -1.509 1.00 95.94 92 LEU A C 1
ATOM 711 O O . LEU A 1 92 ? -9.629 0.672 -2.301 1.00 95.94 92 LEU A O 1
ATOM 715 N N . GLY A 1 93 ? -8.812 -1.383 -1.842 1.00 95.31 93 GLY A N 1
ATOM 716 C CA . GLY A 1 93 ? -8.282 -1.649 -3.184 1.00 95.31 93 GLY A CA 1
ATOM 717 C C . GLY A 1 93 ? -7.321 -0.567 -3.688 1.00 95.31 93 GLY A C 1
ATOM 718 O O . GLY A 1 93 ? -7.404 -0.193 -4.858 1.00 95.31 93 GLY A O 1
ATOM 719 N N . LEU A 1 94 ? -6.482 -0.015 -2.801 1.00 94.06 94 LEU A N 1
ATOM 720 C CA . LEU A 1 94 ? -5.659 1.171 -3.066 1.00 94.06 94 LEU A CA 1
ATOM 721 C C . LEU A 1 94 ? -4.690 0.942 -4.220 1.00 94.06 94 LEU A C 1
ATOM 723 O O . LEU A 1 94 ? -4.616 1.756 -5.141 1.00 94.06 94 LEU A O 1
ATOM 727 N N . ILE A 1 95 ? -3.947 -0.165 -4.168 1.00 93.38 95 ILE A N 1
ATOM 728 C CA . ILE A 1 95 ? -2.886 -0.434 -5.133 1.00 93.38 95 ILE A CA 1
ATOM 729 C C . ILE A 1 95 ? -3.504 -0.764 -6.481 1.00 93.38 95 ILE A C 1
ATOM 731 O O . ILE A 1 95 ? -3.156 -0.139 -7.482 1.00 93.38 95 ILE A O 1
ATOM 735 N N . ARG A 1 96 ? -4.464 -1.694 -6.505 1.00 93.44 96 ARG A N 1
ATOM 736 C CA . ARG A 1 96 ? -5.172 -2.042 -7.737 1.00 93.44 96 ARG A CA 1
ATOM 737 C C . ARG A 1 96 ? -5.829 -0.812 -8.365 1.00 93.44 96 ARG A C 1
ATOM 739 O O .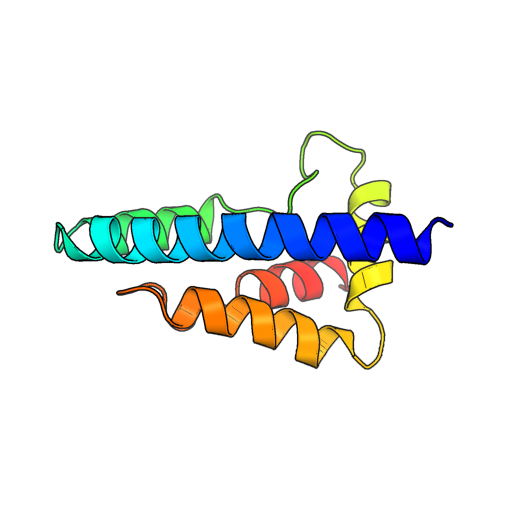 ARG A 1 96 ? -5.664 -0.590 -9.558 1.00 93.44 96 ARG A O 1
ATOM 746 N N . GLY A 1 97 ? -6.519 0.006 -7.569 1.00 91.88 97 GLY A N 1
ATOM 747 C CA . GLY A 1 97 ? -7.175 1.223 -8.046 1.00 91.88 97 GLY A CA 1
ATOM 748 C C . GLY A 1 97 ? -6.195 2.216 -8.669 1.00 91.88 97 GLY A C 1
ATOM 749 O O . GLY A 1 97 ? -6.460 2.739 -9.748 1.00 91.88 97 GLY A O 1
ATOM 750 N N . ALA A 1 98 ? -5.037 2.435 -8.042 1.00 90.44 98 ALA A N 1
ATOM 751 C CA . ALA A 1 98 ? -4.028 3.344 -8.579 1.00 90.44 98 ALA A CA 1
ATOM 752 C C . ALA A 1 98 ? -3.338 2.837 -9.850 1.00 90.44 98 ALA A C 1
ATOM 754 O O . ALA A 1 98 ? -2.971 3.665 -10.684 1.00 90.44 98 ALA A O 1
ATOM 755 N N . VAL A 1 99 ? -3.170 1.518 -9.994 1.00 90.75 99 VAL A N 1
ATOM 756 C CA . VAL A 1 99 ? -2.651 0.895 -11.221 1.00 90.75 99 VAL A CA 1
ATOM 757 C C . VAL A 1 99 ? -3.671 1.031 -12.349 1.00 90.75 99 VAL A C 1
ATOM 759 O O . VAL A 1 99 ? -3.323 1.492 -13.430 1.00 90.75 99 VAL A O 1
ATOM 762 N N . THR A 1 100 ? -4.945 0.712 -12.097 1.00 88.06 100 THR A N 1
ATOM 763 C CA . THR A 1 100 ? -6.008 0.839 -13.107 1.00 88.06 100 THR A CA 1
ATOM 764 C C . THR A 1 100 ? -6.208 2.286 -13.556 1.00 88.06 100 THR A C 1
ATOM 766 O O . THR A 1 100 ? -6.335 2.528 -14.749 1.00 88.06 100 THR A O 1
ATOM 769 N N . ALA A 1 101 ? -6.182 3.253 -12.635 1.00 85.81 101 ALA A N 1
ATOM 770 C CA . ALA A 1 101 ? -6.373 4.669 -12.960 1.00 85.81 101 ALA A CA 1
ATOM 771 C C . ALA A 1 101 ? -5.269 5.275 -13.850 1.00 85.81 101 ALA A C 1
ATOM 773 O O . ALA A 1 101 ? -5.476 6.350 -14.395 1.00 85.81 101 ALA A O 1
ATOM 774 N N . ARG A 1 102 ? -4.106 4.618 -13.958 1.00 77.75 102 ARG A N 1
ATOM 775 C CA . ARG A 1 102 ? -2.963 5.034 -14.796 1.00 77.75 102 ARG A CA 1
ATOM 776 C C . ARG A 1 102 ? -2.786 4.187 -16.054 1.00 77.75 102 ARG A C 1
ATOM 778 O O . ARG A 1 102 ? -1.947 4.493 -16.887 1.00 77.75 102 ARG A O 1
ATOM 785 N N . ALA A 1 103 ? -3.524 3.084 -16.154 1.00 67.12 103 ALA A N 1
ATOM 786 C CA . ALA A 1 103 ? -3.552 2.238 -17.341 1.00 67.12 103 ALA A CA 1
ATOM 787 C C . ALA A 1 103 ? -4.611 2.694 -18.365 1.00 67.12 103 ALA A C 1
ATOM 789 O O . ALA A 1 103 ? -4.638 2.157 -19.471 1.00 67.12 103 ALA A O 1
ATOM 790 N N . ALA A 1 104 ? -5.488 3.625 -17.973 1.00 55.28 104 ALA A N 1
ATOM 791 C CA . ALA A 1 104 ? -6.498 4.275 -18.808 1.00 55.28 104 ALA A CA 1
ATOM 792 C C . ALA A 1 104 ? -5.977 5.619 -19.327 1.00 55.28 104 ALA A C 1
ATOM 794 O O . ALA A 1 104 ? -6.329 5.962 -20.476 1.00 55.28 104 ALA A O 1
#

Secondary structure (DSSP, 8-state):
-HHHHHHHHHHHHHHHHHHHHHHHHHHHHT-SSHHHHHHHHHHHT---TTBTTB-HHHHHHHHHHHHSSTTHHHHHHHHHHHHHTSTT-TT--HHHHHHHHHH-

Foldseek 3Di:
DVVVVVVVVVVVVVVVVVVVLVVLQVQCVVDPCNLVVVLVCLLPPDAPPPVPPHPPVVVLVVLCVQQVDPCNVVVLVVVLVSQCPHPNRNPSSRSVVNSVVSVD

Sequence (104 aa):
MLAELTGRIAKQEGRHIDFYVAEARCRLGASRAAPRIVRSALRHLWRPVGTGVMPTEETDFVIHHLFGGPDGGPFTSRIDRRIDGLPGLEGLGLIRGAVTARAA

pLDDT: mean 93.11, std 5.73, range [55.28, 97.88]

Radius of gyration: 15.36 Å; chains: 1; bounding box: 38×26×39 Å